Protein AF-A0A182EW77-F1 (afdb_monomer)

Radius of gyration: 31.86 Å; Cα contacts (8 Å, |Δi|>4): 148; chains: 1; bounding box: 56×81×95 Å

Secondary structure (DSSP, 8-state):
--------------------------TTPEEEE-SHHHHHHTT--GGG-HHHHHHHHHHHHHHT-S---HHHHHHHHT--SEEEE-SHHHHHHTT--TTHHHH-SEEEEEHHHHTT---SS----SHHHHHHTT--HHHHHHHHHHHHHHHHHHHHTTTSSGGGTGGG---

Sequence (171 aa):
MNSKYFYIIFAAIFAKATATSHTSSNQNSILWINTTYQAEDLGIHYAKLSQCKAWNLWWKLQRGDIVVTNEIIDFLLTRRKQVSLNRIVHLKKFGLPKYLLSKYKIVHINFENVCKNYSRYLRIDSLGAAKQYGINLFEICNNHEAKKKAFLNMEDDRFENDKNYESNFST

Nearest PDB structures (foldseek):
  2f23-assembly2_B  TM=3.267E-01  e=7.924E+00  Thermus thermophilus HB27

Mean predicted aligned error: 17.25 Å

Foldseek 3Di:
DDDDDDDDDDDPDPPPPPDDVDDDLCLAAEAEAQAQVSCVVQVFPLVPDLLLVLLVLVVCVVVVVDDDDPVNVVSVVVHDQKDKDQDQVVCVVRVGDSCCNVRYRIYMYGSNHNSVPDDPDDDDPDPVSCVVVVHDVVVVVVVVVVVVVVVVVVVVVVVVVVVVPPPPDDD

Solvent-accessible surface area (backbone atoms only — not comparable to full-atom values): 10568 Å² total; per-residue (Å²): 134,88,82,80,87,85,89,84,84,87,80,91,72,81,81,72,81,81,71,70,94,65,84,70,92,51,67,75,38,68,42,78,34,55,36,28,53,58,33,42,80,49,60,25,61,54,90,76,36,69,53,28,53,28,50,53,50,50,55,35,51,76,71,62,75,53,86,90,46,72,70,54,52,59,49,46,70,70,44,52,59,59,50,80,36,74,46,62,72,56,32,52,76,61,50,35,61,65,64,52,65,78,59,19,52,34,41,34,40,31,41,68,45,24,49,64,64,55,66,92,60,88,82,67,89,44,76,67,55,25,54,76,71,74,42,62,60,66,62,54,51,52,53,48,52,52,50,50,50,54,55,55,55,63,58,56,68,62,67,66,64,62,72,75,68,69,84,80,75,84,130

Structure (mmCIF, N/CA/C/O backbone):
data_AF-A0A182EW77-F1
#
_entry.id   AF-A0A182EW77-F1
#
loop_
_atom_site.group_PDB
_atom_site.id
_atom_site.type_symbol
_atom_site.label_atom_id
_atom_site.label_alt_id
_atom_site.label_comp_id
_atom_site.label_asym_id
_atom_site.label_entity_id
_atom_site.label_seq_id
_atom_site.pdbx_PDB_ins_code
_atom_site.Cartn_x
_atom_site.Cartn_y
_atom_site.Cartn_z
_atom_site.occupancy
_atom_site.B_iso_or_equiv
_atom_site.auth_seq_id
_atom_site.auth_comp_id
_atom_site.auth_asym_id
_atom_site.auth_atom_id
_atom_site.pdbx_PDB_model_num
ATOM 1 N N . MET A 1 1 ? -41.581 -26.382 74.021 1.00 35.22 1 MET A N 1
ATOM 2 C CA . MET A 1 1 ? -40.144 -26.665 73.799 1.00 35.22 1 MET A CA 1
ATOM 3 C C . MET A 1 1 ? -39.818 -26.246 72.376 1.00 35.22 1 MET A C 1
ATOM 5 O O . MET A 1 1 ? -40.378 -26.817 71.458 1.00 35.22 1 MET A O 1
ATOM 9 N N . ASN A 1 2 ? -39.297 -25.026 72.223 1.00 34.44 2 ASN A N 1
ATOM 10 C CA . ASN A 1 2 ? -37.891 -24.725 71.883 1.00 34.44 2 ASN A CA 1
ATOM 11 C C . ASN A 1 2 ? -37.563 -25.196 70.450 1.00 34.44 2 ASN A C 1
ATOM 13 O O . ASN A 1 2 ? -37.603 -26.384 70.193 1.00 34.44 2 ASN A O 1
ATOM 17 N N . SER A 1 3 ? -37.223 -24.343 69.483 1.00 36.12 3 SER A N 1
ATOM 18 C CA . SER A 1 3 ? -36.275 -23.240 69.615 1.00 36.12 3 SER A CA 1
ATOM 19 C C . SER A 1 3 ? -36.444 -22.185 68.506 1.00 36.12 3 SER A C 1
ATOM 21 O O . SER A 1 3 ? -36.298 -22.477 67.327 1.00 36.12 3 SER A O 1
ATOM 23 N N . LYS A 1 4 ? -36.753 -20.964 68.955 1.00 39.12 4 LYS A N 1
ATOM 24 C CA . LYS A 1 4 ? -36.165 -19.655 68.612 1.00 39.12 4 LYS A CA 1
ATOM 25 C C . LYS A 1 4 ? -35.946 -19.281 67.135 1.00 39.12 4 LYS A C 1
ATOM 27 O O . LYS A 1 4 ? -34.939 -19.612 66.524 1.00 39.12 4 LYS A O 1
ATOM 32 N N . TYR A 1 5 ? -36.874 -18.441 66.671 1.00 41.72 5 TYR A N 1
ATOM 33 C CA . TYR A 1 5 ? -36.652 -17.135 66.036 1.00 41.72 5 TYR A CA 1
ATOM 34 C C . TYR A 1 5 ? -35.226 -16.809 65.574 1.00 41.72 5 TYR A C 1
ATOM 36 O O . TYR A 1 5 ? -34.351 -16.587 66.405 1.00 41.72 5 TYR A O 1
ATOM 44 N N . PHE A 1 6 ? -35.073 -16.566 64.273 1.00 40.59 6 PHE A N 1
ATOM 45 C CA . PHE A 1 6 ? -34.200 -15.502 63.779 1.00 40.59 6 PHE A CA 1
ATOM 46 C C . PHE A 1 6 ? -34.887 -14.785 62.612 1.00 40.59 6 PHE A C 1
ATOM 48 O O . PHE A 1 6 ? -34.829 -15.207 61.462 1.00 40.59 6 PHE A O 1
ATOM 55 N N . TYR A 1 7 ? -35.573 -13.693 62.945 1.00 36.84 7 TYR A N 1
ATOM 56 C CA . TYR A 1 7 ? -35.822 -12.588 62.027 1.00 36.84 7 TYR A CA 1
ATOM 57 C C . TYR A 1 7 ? -34.586 -11.689 62.060 1.00 36.84 7 TYR A C 1
ATOM 59 O O . TYR A 1 7 ? -34.274 -11.159 63.123 1.00 36.84 7 TYR A O 1
ATOM 67 N N . ILE A 1 8 ? -33.936 -11.457 60.919 1.00 41.12 8 ILE A N 1
ATOM 68 C CA . ILE A 1 8 ? -33.236 -10.192 60.661 1.00 41.12 8 ILE A CA 1
ATOM 69 C C . ILE A 1 8 ? -33.592 -9.754 59.241 1.00 41.12 8 ILE A C 1
ATOM 71 O O . ILE A 1 8 ? -33.412 -10.487 58.271 1.00 41.12 8 ILE A O 1
ATOM 75 N N . ILE A 1 9 ? -34.160 -8.556 59.172 1.00 43.31 9 ILE A N 1
ATOM 76 C CA . ILE A 1 9 ? -34.632 -7.866 57.980 1.00 43.31 9 ILE A CA 1
ATOM 77 C C . ILE A 1 9 ? -33.553 -6.860 57.532 1.00 43.31 9 ILE A C 1
ATOM 79 O O . ILE A 1 9 ? -32.825 -6.325 58.363 1.00 43.31 9 ILE A O 1
ATOM 83 N N . PHE A 1 10 ? -33.564 -6.561 56.229 1.00 36.03 10 PHE A N 1
ATOM 84 C CA . PHE A 1 10 ? -33.016 -5.393 55.521 1.00 36.03 10 PHE A CA 1
ATOM 85 C C . PHE A 1 10 ? -31.504 -5.318 55.263 1.00 36.03 10 PHE A C 1
ATOM 87 O O . PHE A 1 10 ? -30.728 -4.853 56.086 1.00 36.03 10 PHE A O 1
ATOM 94 N N . ALA A 1 11 ? -31.144 -5.538 53.995 1.00 38.66 11 ALA A N 1
ATOM 95 C CA . ALA A 1 11 ? -30.626 -4.449 53.165 1.00 38.66 11 ALA A CA 1
ATOM 96 C C . ALA A 1 11 ? -30.880 -4.759 51.683 1.00 38.66 11 ALA A C 1
ATOM 98 O O . ALA A 1 11 ? -30.275 -5.654 51.097 1.00 38.66 11 ALA A O 1
ATOM 99 N N . ALA A 1 12 ? -31.782 -3.995 51.068 1.00 34.62 12 ALA A N 1
ATOM 100 C CA . ALA A 1 12 ? -31.824 -3.853 49.625 1.00 34.62 12 ALA A CA 1
ATOM 101 C C . ALA A 1 12 ? -30.538 -3.139 49.194 1.00 34.62 12 ALA A C 1
ATOM 103 O O . ALA A 1 12 ? -30.414 -1.928 49.358 1.00 34.62 12 ALA A O 1
ATOM 104 N N . ILE A 1 13 ? -29.577 -3.882 48.652 1.00 40.28 13 ILE A N 1
ATOM 105 C CA . ILE A 1 13 ? -28.483 -3.291 47.890 1.00 40.28 13 ILE A CA 1
ATOM 106 C C . ILE A 1 13 ? -28.807 -3.557 46.432 1.00 40.28 13 ILE A C 1
ATOM 108 O O . ILE A 1 13 ? -28.601 -4.647 45.903 1.00 40.28 13 ILE A O 1
ATOM 112 N N . PHE A 1 14 ? -29.354 -2.525 45.795 1.00 39.91 14 PHE A N 1
ATOM 113 C CA . PHE A 1 14 ? -29.285 -2.363 44.357 1.00 39.91 14 PHE A CA 1
ATOM 114 C C . PHE A 1 14 ? -27.828 -2.561 43.937 1.00 39.91 14 PHE A C 1
ATOM 116 O O . PHE A 1 14 ? -27.012 -1.648 44.063 1.00 39.91 14 PHE A O 1
ATOM 123 N N . ALA A 1 15 ? -27.495 -3.731 43.395 1.00 36.62 15 ALA A N 1
ATOM 124 C CA . ALA A 1 15 ? -26.301 -3.897 42.583 1.00 36.62 15 ALA A CA 1
ATOM 125 C C . ALA A 1 15 ? -26.545 -3.196 41.240 1.00 36.62 15 ALA A C 1
ATOM 127 O O . ALA A 1 15 ? -26.655 -3.805 40.179 1.00 36.62 15 ALA A O 1
ATOM 128 N N . LYS A 1 16 ? -26.635 -1.866 41.298 1.00 35.88 16 LYS A N 1
ATOM 129 C CA . LYS A 1 16 ? -26.292 -1.003 40.185 1.00 35.88 16 LYS A CA 1
ATOM 130 C C . LYS A 1 16 ? -24.778 -1.095 40.062 1.00 35.88 16 LYS A C 1
ATOM 132 O O . LYS A 1 16 ? -24.046 -0.273 40.599 1.00 35.88 16 LYS A O 1
ATOM 137 N N . ALA A 1 17 ? -24.310 -2.123 39.362 1.00 32.91 17 ALA A N 1
ATOM 138 C CA . ALA A 1 17 ? -22.952 -2.159 38.849 1.00 32.91 17 ALA A CA 1
ATOM 139 C C . ALA A 1 17 ? -22.843 -1.156 37.687 1.00 32.91 17 ALA A C 1
ATOM 141 O O . ALA A 1 17 ? -22.656 -1.514 36.530 1.00 32.91 17 ALA A O 1
ATOM 142 N N . THR A 1 18 ? -22.980 0.134 37.992 1.00 43.72 18 THR A N 1
ATOM 143 C CA . THR A 1 18 ? -22.260 1.167 37.253 1.00 43.72 18 THR A CA 1
ATOM 144 C C . THR A 1 18 ? -20.905 1.306 37.917 1.00 43.72 18 THR A C 1
ATOM 146 O O . THR A 1 18 ? -20.722 2.123 38.811 1.00 43.72 18 THR A O 1
ATOM 149 N N . ALA A 1 19 ? -19.979 0.461 37.489 1.00 33.50 19 ALA A N 1
ATOM 150 C CA . ALA A 1 19 ? -18.553 0.691 37.612 1.00 33.50 19 ALA A CA 1
ATOM 151 C C . ALA A 1 19 ? -17.890 -0.119 36.496 1.00 33.50 19 ALA A C 1
ATOM 153 O O . ALA A 1 19 ? -17.617 -1.307 36.604 1.00 33.50 19 ALA A O 1
ATOM 154 N N . THR A 1 20 ? -17.765 0.531 35.343 1.00 33.84 20 THR A N 1
ATOM 155 C CA . THR A 1 20 ? -16.450 0.874 34.800 1.00 33.84 20 THR A CA 1
ATOM 156 C C . THR A 1 20 ? -15.677 -0.329 34.276 1.00 33.84 20 THR A C 1
ATOM 158 O O . THR A 1 20 ? -14.712 -0.782 34.883 1.00 33.84 20 THR A O 1
ATOM 161 N N . SER A 1 21 ? -15.931 -0.672 33.012 1.00 36.25 21 SER A N 1
ATOM 162 C CA . SER A 1 21 ? -14.789 -0.725 32.099 1.00 36.25 21 SER A CA 1
ATOM 163 C C . SER A 1 21 ? -14.257 0.708 31.967 1.00 36.25 21 SER A C 1
ATOM 165 O O . SER A 1 21 ? -14.643 1.476 31.083 1.00 36.25 21 SER A O 1
ATOM 167 N N . HIS A 1 22 ? -13.465 1.108 32.959 1.00 32.94 22 HIS A N 1
ATOM 168 C CA . HIS A 1 22 ? -12.672 2.316 32.925 1.00 32.94 22 HIS A CA 1
ATOM 169 C C . HIS A 1 22 ? -11.694 2.213 31.754 1.00 32.94 22 HIS A C 1
ATOM 171 O O . HIS A 1 22 ? -11.095 1.167 31.515 1.00 32.94 22 HIS A O 1
ATOM 177 N N . THR A 1 23 ? -11.484 3.368 31.125 1.00 34.06 23 THR A N 1
ATOM 178 C CA . THR A 1 23 ? -10.223 3.805 30.511 1.00 34.06 23 THR A CA 1
ATOM 179 C C . THR A 1 23 ? -9.776 3.035 29.264 1.00 34.06 23 THR A C 1
ATOM 181 O O . THR A 1 23 ? -9.415 1.876 29.308 1.00 34.06 23 THR A O 1
ATOM 184 N N . SER A 1 24 ? -9.678 3.628 28.084 1.00 40.03 24 SER A N 1
ATOM 185 C CA . SER A 1 24 ? -9.650 5.036 27.719 1.00 40.03 24 SER A CA 1
ATOM 186 C C . SER A 1 24 ? -10.151 5.137 26.284 1.00 40.03 24 SER A C 1
ATOM 188 O O . SER A 1 24 ? -9.769 4.331 25.432 1.00 40.03 24 SER A O 1
ATOM 190 N N . SER A 1 25 ? -10.930 6.172 25.965 1.00 45.06 25 SER A N 1
ATOM 191 C CA . SER A 1 25 ? -10.813 6.758 24.636 1.00 45.06 25 SER A CA 1
ATOM 192 C C . SER A 1 25 ? -9.395 7.322 24.552 1.00 45.06 25 SER A C 1
ATOM 194 O O . SER A 1 25 ? -9.161 8.515 24.741 1.00 45.06 25 SER A O 1
ATOM 196 N N . ASN A 1 26 ? -8.416 6.449 24.332 1.00 45.72 26 ASN A N 1
ATOM 197 C CA . ASN A 1 26 ? -7.090 6.854 23.936 1.00 45.72 26 ASN A CA 1
ATOM 198 C C . ASN A 1 26 ? -7.252 7.341 22.493 1.00 45.72 26 ASN A C 1
ATOM 200 O O . ASN A 1 26 ? -6.885 6.670 21.529 1.00 45.72 26 ASN A O 1
ATOM 204 N N . GLN A 1 27 ? -7.776 8.561 22.339 1.00 51.28 27 GLN A N 1
ATOM 205 C CA . GLN A 1 27 ? -7.687 9.376 21.126 1.00 51.28 27 GLN A CA 1
ATOM 206 C C . GLN A 1 27 ? -6.220 9.757 20.816 1.00 51.28 27 GLN A C 1
ATOM 208 O O . GLN A 1 27 ? -5.950 10.744 20.142 1.00 51.28 27 GLN A O 1
ATOM 213 N N . ASN A 1 28 ? -5.266 8.958 21.299 1.00 54.69 28 ASN A N 1
ATOM 214 C CA . ASN A 1 28 ? -3.854 8.942 20.964 1.00 54.69 28 ASN A CA 1
ATOM 215 C C . ASN A 1 28 ? -3.467 7.678 20.183 1.00 54.69 28 ASN A C 1
ATOM 217 O O . ASN A 1 28 ? -2.300 7.516 19.840 1.00 54.69 28 ASN A O 1
ATOM 221 N N . SER A 1 29 ? -4.409 6.773 19.892 1.00 83.38 29 SER A N 1
ATOM 222 C CA . SER A 1 29 ? -4.084 5.571 19.132 1.00 83.38 29 SER A CA 1
ATOM 223 C C . SER A 1 29 ? -3.807 5.922 17.665 1.00 83.38 29 SER A C 1
ATOM 225 O O . SER A 1 29 ? -4.584 6.605 16.989 1.00 83.38 29 SER A O 1
ATOM 227 N N . ILE A 1 30 ? -2.642 5.489 17.195 1.00 93.25 30 ILE A N 1
ATOM 228 C CA . ILE A 1 30 ? -2.194 5.608 15.812 1.00 93.25 30 ILE A CA 1
ATOM 229 C C . ILE A 1 30 ? -2.460 4.262 15.139 1.00 93.25 30 ILE A C 1
ATOM 231 O O . ILE A 1 30 ? -2.049 3.225 15.658 1.00 93.25 30 ILE A O 1
ATOM 235 N N . LEU A 1 31 ? -3.122 4.272 13.982 1.00 94.44 31 LEU A N 1
ATOM 236 C CA . LEU A 1 31 ? -3.259 3.077 13.151 1.00 94.44 31 LEU A CA 1
ATOM 237 C C . LEU A 1 31 ? -2.165 3.062 12.088 1.00 94.44 31 LEU A C 1
ATOM 239 O O . LEU A 1 31 ? -2.024 4.026 11.339 1.00 94.44 31 LEU A O 1
ATOM 243 N N . TRP A 1 32 ? -1.454 1.945 11.975 1.00 94.50 32 TRP A N 1
ATOM 244 C CA . TRP A 1 32 ? -0.543 1.678 10.867 1.00 94.50 32 TRP A CA 1
ATOM 245 C C . TRP A 1 32 ? -1.111 0.597 9.953 1.00 94.50 32 TRP A C 1
ATOM 247 O O . TRP A 1 32 ? -1.392 -0.514 10.395 1.00 94.50 32 TRP A O 1
ATOM 257 N N . ILE A 1 33 ? -1.236 0.926 8.669 1.00 93.25 33 ILE A N 1
ATOM 258 C CA . ILE A 1 33 ? -1.553 -0.009 7.591 1.00 93.25 33 ILE A CA 1
ATOM 259 C C . ILE A 1 33 ? -0.239 -0.301 6.870 1.00 93.25 33 ILE A C 1
ATOM 261 O O . ILE A 1 33 ? 0.235 0.496 6.055 1.00 93.25 33 ILE A O 1
ATOM 265 N N . ASN A 1 34 ? 0.376 -1.422 7.235 1.00 92.00 34 ASN A N 1
ATOM 266 C CA . ASN A 1 34 ? 1.716 -1.799 6.805 1.00 92.00 34 ASN A CA 1
ATOM 267 C C . ASN A 1 34 ? 1.727 -2.927 5.783 1.00 92.00 34 ASN A C 1
ATOM 269 O O . ASN A 1 34 ? 2.739 -3.102 5.121 1.00 92.00 34 ASN A O 1
ATOM 273 N N . THR A 1 35 ? 0.652 -3.692 5.636 1.00 89.88 35 THR A N 1
ATOM 274 C CA . THR A 1 35 ? 0.626 -4.844 4.730 1.00 89.88 35 THR A CA 1
ATOM 275 C C . THR A 1 35 ? -0.526 -4.755 3.741 1.00 89.88 35 THR A C 1
ATOM 277 O O . THR A 1 35 ? -1.522 -4.067 3.975 1.00 89.88 35 THR A O 1
ATOM 280 N N . THR A 1 36 ? -0.396 -5.468 2.621 1.00 90.19 36 THR A N 1
ATOM 281 C CA . THR A 1 36 ? -1.445 -5.557 1.597 1.00 90.19 36 THR A CA 1
ATOM 282 C C . THR A 1 36 ? -2.761 -6.052 2.197 1.00 90.19 36 THR A C 1
ATOM 284 O O . THR A 1 36 ? -3.793 -5.425 1.990 1.00 90.19 36 THR A O 1
ATOM 287 N N . TYR A 1 37 ? -2.719 -7.103 3.021 1.00 88.00 37 TYR A N 1
ATOM 288 C CA . TYR A 1 37 ? -3.923 -7.667 3.633 1.00 88.00 37 TYR A CA 1
ATOM 289 C C . TYR A 1 37 ? -4.587 -6.719 4.639 1.00 88.00 37 TYR A C 1
ATOM 291 O O . TYR A 1 37 ? -5.803 -6.586 4.616 1.00 88.00 37 TYR A O 1
ATOM 299 N N . GLN A 1 38 ? -3.815 -5.980 5.451 1.00 89.81 38 GLN A N 1
ATOM 300 C CA . GLN A 1 38 ? -4.377 -4.951 6.337 1.00 89.81 38 GLN A CA 1
ATOM 301 C C . GLN A 1 38 ? -5.108 -3.869 5.540 1.00 89.81 38 GLN A C 1
ATOM 303 O O . GLN A 1 38 ? -6.126 -3.348 5.987 1.00 89.81 38 GLN A O 1
ATOM 308 N N . ALA A 1 39 ? -4.575 -3.506 4.371 1.00 90.56 39 ALA A N 1
ATOM 309 C CA . ALA A 1 39 ? -5.210 -2.540 3.492 1.00 90.56 39 ALA A CA 1
ATOM 310 C C . ALA A 1 39 ? -6.521 -3.105 2.914 1.00 90.56 39 ALA A C 1
ATOM 312 O O . ALA A 1 39 ? -7.551 -2.436 2.975 1.00 90.56 39 ALA A O 1
ATOM 313 N N . GLU A 1 40 ? -6.503 -4.342 2.417 1.00 89.62 40 GLU A N 1
ATOM 314 C CA . GLU A 1 40 ? -7.682 -5.025 1.872 1.00 89.62 40 GLU A CA 1
ATOM 315 C C . GLU A 1 40 ? -8.789 -5.241 2.908 1.00 89.62 40 GLU A C 1
ATOM 317 O O . GLU A 1 40 ? -9.952 -4.988 2.605 1.00 89.62 40 GLU A O 1
ATOM 322 N N . ASP A 1 41 ? -8.443 -5.643 4.133 1.00 90.38 41 ASP A N 1
ATOM 323 C CA . ASP A 1 41 ? -9.397 -5.828 5.237 1.00 90.38 41 ASP A CA 1
ATOM 324 C C . ASP A 1 41 ? -10.094 -4.510 5.619 1.00 90.38 41 ASP A C 1
ATOM 326 O O . ASP A 1 41 ? -11.192 -4.503 6.173 1.00 90.38 41 ASP A O 1
ATOM 330 N N . LEU A 1 42 ? -9.474 -3.375 5.283 1.00 90.06 42 LEU A N 1
ATOM 331 C CA . LEU A 1 42 ? -10.032 -2.032 5.441 1.00 90.06 42 LEU A CA 1
ATOM 332 C C . LEU A 1 42 ? -10.692 -1.498 4.158 1.00 90.06 42 LEU A C 1
ATOM 334 O O . LEU A 1 42 ? -11.029 -0.314 4.095 1.00 90.06 42 LEU A O 1
ATOM 338 N N . GLY A 1 43 ? -10.881 -2.344 3.141 1.00 84.69 43 GLY A N 1
ATOM 339 C CA . GLY A 1 43 ? -11.538 -2.005 1.876 1.00 84.69 43 GLY A CA 1
ATOM 340 C C . GLY A 1 43 ? -10.643 -1.301 0.852 1.00 84.69 43 GLY A C 1
ATOM 341 O O . GLY A 1 43 ? -11.131 -0.845 -0.184 1.00 84.69 43 GLY A O 1
ATOM 342 N N . ILE A 1 44 ? -9.333 -1.202 1.096 1.00 86.75 44 ILE A N 1
ATOM 343 C CA . ILE A 1 44 ? -8.400 -0.636 0.122 1.00 86.75 44 ILE A CA 1
ATOM 344 C C . ILE A 1 44 ? -8.085 -1.684 -0.949 1.00 86.75 44 ILE A C 1
ATOM 346 O O . ILE A 1 44 ? -7.359 -2.649 -0.720 1.00 86.75 44 ILE A O 1
ATOM 350 N N . HIS A 1 45 ? -8.519 -1.422 -2.179 1.00 85.44 45 HIS A N 1
ATOM 351 C CA . HIS A 1 45 ? -8.055 -2.167 -3.348 1.00 85.44 45 HIS A CA 1
ATOM 352 C C . HIS A 1 45 ? -6.685 -1.644 -3.798 1.00 85.44 45 HIS A C 1
ATOM 354 O O . HIS A 1 45 ? -6.610 -0.720 -4.612 1.00 85.44 45 HIS A O 1
ATOM 360 N N . TYR A 1 46 ? -5.597 -2.222 -3.279 1.00 84.44 46 TYR A N 1
ATOM 361 C CA . TYR A 1 46 ? -4.232 -1.730 -3.522 1.00 84.44 46 TYR A CA 1
ATOM 362 C C . TYR A 1 46 ? -3.905 -1.583 -5.024 1.00 84.44 46 TYR A C 1
ATOM 364 O O . TYR A 1 46 ? -3.280 -0.602 -5.422 1.00 84.44 46 TYR A O 1
ATOM 372 N N . ALA A 1 47 ? -4.411 -2.484 -5.878 1.00 82.88 47 ALA A N 1
ATOM 373 C CA . ALA A 1 47 ? -4.223 -2.440 -7.332 1.00 82.88 47 ALA A CA 1
ATOM 374 C C . ALA A 1 47 ? -4.774 -1.158 -7.994 1.00 82.88 47 ALA A C 1
ATOM 376 O O . ALA A 1 47 ? -4.309 -0.749 -9.058 1.00 82.88 47 ALA A O 1
ATOM 377 N N . LYS A 1 48 ? -5.750 -0.494 -7.360 1.00 85.81 48 LYS A N 1
ATOM 378 C CA . LYS A 1 48 ? -6.349 0.759 -7.843 1.00 85.81 48 LYS A CA 1
ATOM 379 C C . LYS A 1 48 ? -5.604 2.006 -7.353 1.00 85.81 48 LYS A C 1
ATOM 381 O O . LYS A 1 48 ? -5.859 3.097 -7.860 1.00 85.81 48 LYS A O 1
ATOM 386 N N . LEU A 1 49 ? -4.676 1.882 -6.401 1.00 89.56 49 LEU A N 1
ATOM 387 C CA . LEU A 1 49 ? -3.935 3.025 -5.869 1.00 89.56 49 LEU A CA 1
ATOM 388 C C . LEU A 1 49 ? -2.868 3.498 -6.861 1.00 89.56 49 LEU A C 1
ATOM 390 O O . LEU A 1 49 ? -1.994 2.731 -7.267 1.00 89.56 49 LEU A O 1
ATOM 394 N N . SER A 1 50 ? -2.862 4.797 -7.173 1.00 91.00 50 SER A N 1
ATOM 395 C CA . SER A 1 50 ? -1.806 5.413 -7.994 1.00 91.00 50 SER A CA 1
ATOM 396 C C . SER A 1 50 ? -0.412 5.208 -7.396 1.00 91.00 50 SER A C 1
ATOM 398 O O . SER A 1 50 ? 0.545 4.957 -8.121 1.00 91.00 50 SER A O 1
ATOM 400 N N . GLN A 1 51 ? -0.316 5.216 -6.065 1.00 93.81 51 GLN A N 1
ATOM 401 C CA . GLN A 1 51 ? 0.924 4.942 -5.344 1.00 93.81 51 GLN A CA 1
ATOM 402 C C . GLN A 1 51 ? 1.440 3.522 -5.598 1.00 93.81 51 GLN A C 1
ATOM 404 O O . GLN A 1 51 ? 2.638 3.346 -5.796 1.00 93.81 51 GLN A O 1
ATOM 409 N N . CYS A 1 52 ? 0.559 2.521 -5.694 1.00 92.75 52 CYS A N 1
ATOM 410 C CA . CYS A 1 52 ? 0.982 1.160 -6.022 1.00 92.75 52 CYS A CA 1
ATOM 411 C C . CYS A 1 52 ? 1.390 0.997 -7.482 1.00 92.75 52 CYS A C 1
ATOM 413 O O . CYS A 1 52 ? 2.320 0.249 -7.764 1.00 92.75 52 CYS A O 1
ATOM 415 N N . LYS A 1 53 ? 0.794 1.758 -8.406 1.00 92.56 53 LYS A N 1
ATOM 416 C CA . LYS A 1 53 ? 1.298 1.828 -9.786 1.00 92.56 53 LYS A CA 1
ATOM 417 C C . LYS A 1 53 ? 2.730 2.371 -9.826 1.00 92.56 53 LYS A C 1
ATOM 419 O O . LYS A 1 53 ? 3.582 1.773 -10.476 1.00 92.56 53 LYS A O 1
ATOM 424 N N . ALA A 1 54 ? 3.008 3.448 -9.089 1.00 94.50 54 ALA A N 1
ATOM 425 C CA . ALA A 1 54 ? 4.343 4.042 -9.022 1.00 94.50 54 ALA A CA 1
ATOM 426 C C . ALA A 1 54 ? 5.374 3.109 -8.356 1.00 94.50 54 ALA A C 1
ATOM 428 O O . ALA A 1 54 ? 6.490 2.972 -8.850 1.00 94.50 54 ALA A O 1
ATOM 429 N N . TRP A 1 55 ? 5.000 2.414 -7.277 1.00 94.88 55 TRP A N 1
ATOM 430 C CA . TRP A 1 55 ? 5.857 1.407 -6.635 1.00 94.88 55 TRP A CA 1
ATOM 431 C C . TRP A 1 55 ? 6.138 0.194 -7.531 1.00 94.88 55 TRP A C 1
ATOM 433 O O . TRP A 1 55 ? 7.286 -0.233 -7.635 1.00 94.88 55 TRP A O 1
ATOM 443 N N . ASN A 1 56 ? 5.132 -0.307 -8.248 1.00 91.94 56 ASN A N 1
ATOM 444 C CA . ASN A 1 56 ? 5.320 -1.395 -9.209 1.00 91.94 56 ASN A CA 1
ATOM 445 C C . ASN A 1 56 ? 6.272 -1.004 -10.342 1.00 91.94 56 ASN A C 1
ATOM 447 O O . ASN A 1 56 ? 7.124 -1.802 -10.734 1.00 91.94 56 ASN A O 1
ATOM 451 N N . LEU A 1 57 ? 6.147 0.225 -10.849 1.00 93.25 57 LEU A N 1
ATOM 452 C CA . LEU A 1 57 ? 7.045 0.751 -11.871 1.00 93.25 57 LEU A CA 1
ATOM 453 C C . LEU A 1 57 ? 8.474 0.906 -11.341 1.00 93.25 57 LEU A C 1
ATOM 455 O O . LEU A 1 57 ? 9.419 0.533 -12.028 1.00 93.25 57 LEU A O 1
ATOM 459 N N . TRP A 1 58 ? 8.629 1.368 -10.098 1.00 93.94 58 TRP A N 1
ATOM 460 C CA . TRP A 1 58 ? 9.928 1.446 -9.433 1.00 93.94 58 TRP A CA 1
ATOM 461 C C . TRP A 1 58 ? 10.617 0.080 -9.364 1.00 93.94 58 TRP A C 1
ATOM 463 O O . TRP A 1 58 ? 11.777 -0.032 -9.739 1.00 93.94 58 TRP A O 1
ATOM 473 N N . TRP A 1 59 ? 9.924 -0.985 -8.950 1.00 92.75 59 TRP A N 1
ATOM 474 C CA . TRP A 1 59 ? 10.545 -2.316 -8.898 1.00 92.75 59 TRP A CA 1
ATOM 475 C C . TRP A 1 59 ? 10.880 -2.883 -10.276 1.00 92.75 59 TRP A C 1
ATOM 477 O O . TRP A 1 59 ? 11.893 -3.561 -10.410 1.00 92.75 59 TRP A O 1
ATOM 487 N N . LYS A 1 60 ? 10.065 -2.596 -11.298 1.00 91.94 60 LYS A N 1
ATOM 488 C CA . LYS A 1 60 ? 10.395 -2.938 -12.690 1.00 91.94 60 LYS A CA 1
ATOM 489 C C . LYS A 1 60 ? 11.663 -2.224 -13.155 1.00 91.94 60 LYS A C 1
ATOM 491 O O . LYS A 1 60 ? 12.533 -2.865 -13.732 1.00 91.94 60 LYS A O 1
ATOM 496 N N . LEU A 1 61 ? 11.797 -0.934 -12.835 1.00 92.38 61 LEU A N 1
ATOM 497 C CA . LEU A 1 61 ? 13.006 -0.161 -13.116 1.00 92.38 61 LEU A CA 1
ATOM 498 C C . LEU A 1 61 ? 14.241 -0.788 -12.460 1.00 92.38 61 LEU A C 1
ATOM 500 O O . LEU A 1 61 ? 15.252 -0.975 -13.124 1.00 92.38 61 LEU A O 1
ATOM 504 N N . GLN A 1 62 ? 14.147 -1.155 -11.179 1.00 90.75 62 GLN A N 1
ATOM 505 C CA . GLN A 1 62 ? 15.264 -1.759 -10.441 1.00 90.75 62 GLN A CA 1
ATOM 506 C C . GLN A 1 62 ? 15.717 -3.110 -11.017 1.00 90.75 62 GLN A C 1
ATOM 508 O O . GLN A 1 62 ? 16.884 -3.460 -1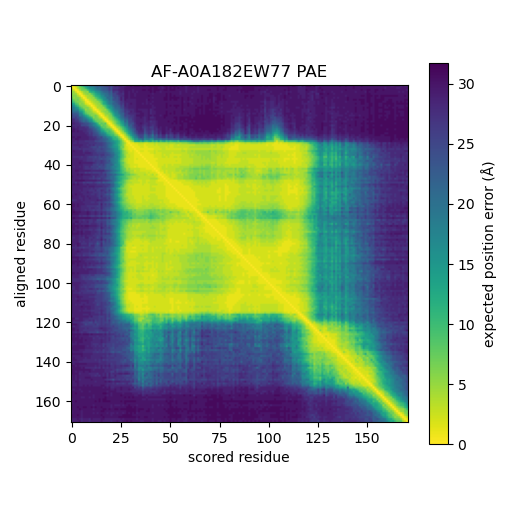0.883 1.00 90.75 62 GLN A O 1
ATOM 513 N N . ARG A 1 63 ? 14.818 -3.867 -11.658 1.00 93.19 63 ARG A N 1
ATOM 514 C CA . ARG A 1 63 ? 15.156 -5.131 -12.334 1.00 93.19 63 ARG A CA 1
ATOM 515 C C . ARG A 1 63 ? 15.669 -4.952 -13.764 1.00 93.19 63 ARG A C 1
ATOM 517 O O . ARG A 1 63 ? 16.134 -5.919 -14.352 1.00 93.19 63 ARG A O 1
ATOM 524 N N . GLY A 1 64 ? 15.591 -3.741 -14.318 1.00 91.31 64 GLY A N 1
ATOM 525 C CA . GLY A 1 64 ? 15.900 -3.491 -15.726 1.00 91.31 64 GLY A CA 1
ATOM 526 C C . GLY A 1 64 ? 14.799 -3.953 -16.688 1.00 91.31 64 GLY A C 1
ATOM 527 O O . GLY A 1 64 ? 15.053 -4.087 -17.879 1.00 91.31 64 GLY A O 1
ATOM 528 N N . ASP A 1 65 ? 13.570 -4.165 -16.200 1.00 92.69 65 ASP A N 1
ATOM 529 C CA . ASP A 1 65 ? 12.447 -4.671 -17.008 1.00 92.69 65 ASP A CA 1
ATOM 530 C C . ASP A 1 65 ? 11.852 -3.603 -17.953 1.00 92.69 65 ASP A C 1
ATOM 532 O O . ASP A 1 65 ? 10.919 -3.892 -18.705 1.00 92.69 65 ASP A O 1
ATOM 536 N N . ILE A 1 66 ? 12.291 -2.342 -17.853 1.00 92.25 66 ILE A N 1
ATOM 537 C CA . ILE A 1 66 ? 11.706 -1.206 -18.578 1.00 92.25 66 ILE A CA 1
ATOM 538 C C . ILE A 1 66 ? 12.774 -0.238 -19.085 1.00 92.25 66 ILE A C 1
ATOM 540 O O . ILE A 1 66 ? 13.776 0.014 -18.418 1.00 92.25 66 ILE A O 1
ATOM 544 N N . VAL A 1 67 ? 12.500 0.371 -20.239 1.00 92.62 67 VAL A N 1
ATOM 545 C CA . VAL A 1 67 ? 13.261 1.513 -20.754 1.00 92.62 67 VAL A CA 1
ATOM 546 C C . VAL A 1 67 ? 12.763 2.784 -20.073 1.00 92.62 67 VAL A C 1
ATOM 548 O O . VAL A 1 67 ? 11.557 3.022 -19.986 1.00 92.62 67 VAL A O 1
ATOM 551 N N . VAL A 1 68 ? 13.689 3.597 -19.570 1.00 92.56 68 VAL A N 1
ATOM 552 C CA . VAL A 1 68 ? 13.364 4.834 -18.853 1.00 92.56 68 VAL A CA 1
ATOM 553 C C . VAL A 1 68 ? 12.963 5.925 -19.841 1.00 92.56 68 VAL A C 1
ATOM 555 O O . VAL A 1 68 ? 13.717 6.243 -20.755 1.00 92.56 68 VAL A O 1
ATOM 558 N N . THR A 1 69 ? 11.796 6.527 -19.624 1.00 94.56 69 THR A N 1
ATOM 559 C CA . THR A 1 69 ? 11.331 7.726 -20.334 1.00 94.56 69 THR A CA 1
ATOM 560 C C . THR A 1 69 ? 11.122 8.873 -19.346 1.00 94.56 69 THR A C 1
ATOM 562 O O . THR A 1 69 ? 10.968 8.641 -18.144 1.00 94.56 69 THR A O 1
ATOM 565 N N . ASN A 1 70 ? 11.070 10.114 -19.839 1.00 95.00 70 ASN A N 1
ATOM 566 C CA . ASN A 1 70 ? 10.796 11.282 -18.992 1.00 95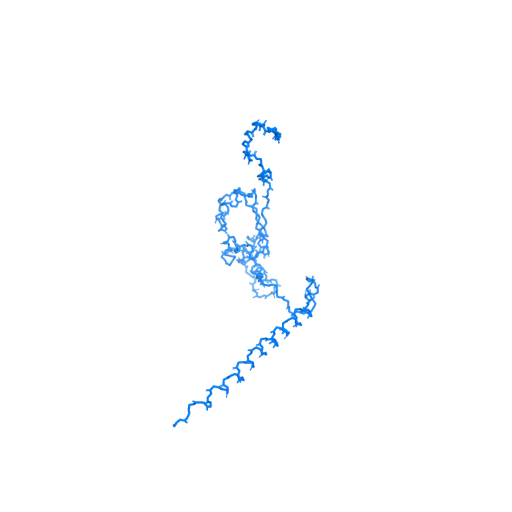.00 70 ASN A CA 1
ATOM 567 C C . ASN A 1 70 ? 9.446 11.156 -18.267 1.00 95.00 70 ASN A C 1
ATOM 569 O O . ASN A 1 70 ? 9.369 11.409 -17.072 1.00 95.00 70 ASN A O 1
ATOM 573 N N . GLU A 1 71 ? 8.416 10.638 -18.942 1.00 94.06 7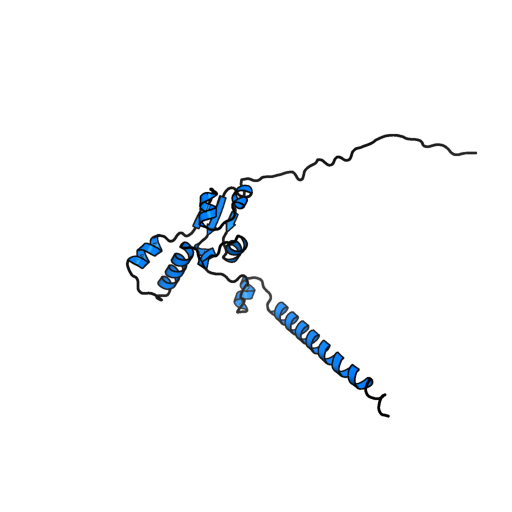1 GLU A N 1
ATOM 574 C CA . GLU A 1 71 ? 7.100 10.378 -18.338 1.00 94.06 71 GLU A CA 1
ATOM 575 C C . GLU A 1 71 ? 7.172 9.378 -17.171 1.00 94.06 71 GLU A C 1
ATOM 577 O O . GLU A 1 71 ? 6.503 9.545 -16.149 1.00 94.06 71 GLU A O 1
ATOM 582 N N . ILE A 1 72 ? 8.002 8.336 -17.300 1.00 92.81 72 ILE A N 1
ATOM 583 C CA . ILE A 1 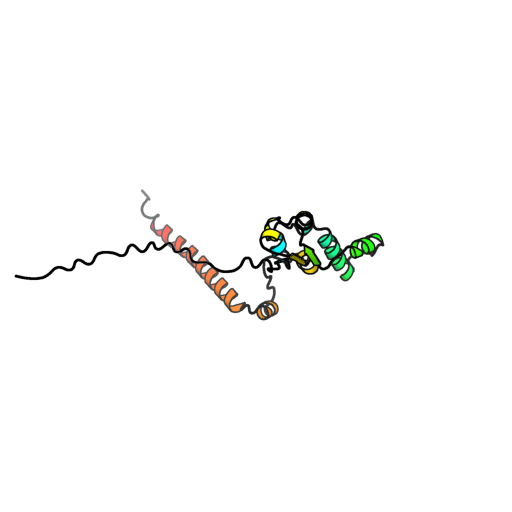72 ? 8.240 7.357 -16.232 1.00 92.81 72 ILE A CA 1
ATOM 584 C C . ILE A 1 72 ? 8.945 8.024 -15.052 1.00 92.81 72 ILE A C 1
ATOM 586 O O . ILE A 1 72 ? 8.553 7.790 -13.909 1.00 92.81 72 ILE A O 1
ATOM 590 N N . ILE A 1 73 ? 9.956 8.857 -15.312 1.00 92.69 73 ILE A N 1
ATOM 591 C CA . ILE A 1 73 ? 10.664 9.607 -14.269 1.00 92.69 73 ILE A CA 1
ATOM 592 C C . ILE A 1 73 ? 9.677 10.512 -13.525 1.00 92.69 73 ILE A C 1
ATOM 594 O O . ILE A 1 73 ? 9.562 10.400 -12.303 1.00 92.69 73 ILE A O 1
ATOM 598 N N . ASP A 1 74 ? 8.903 11.323 -14.247 1.00 94.50 74 ASP A N 1
ATOM 599 C CA . ASP A 1 74 ? 7.904 12.228 -13.673 1.00 94.50 74 ASP A CA 1
ATOM 600 C C . ASP A 1 74 ? 6.882 11.470 -12.823 1.00 94.50 74 ASP A C 1
ATOM 602 O O . ASP A 1 74 ? 6.561 11.862 -11.697 1.00 94.50 74 ASP A O 1
ATOM 606 N N . PHE A 1 75 ? 6.409 10.322 -13.310 1.00 93.19 75 PHE A N 1
ATOM 607 C CA . PHE A 1 75 ? 5.484 9.491 -12.555 1.00 93.19 75 PHE A CA 1
ATOM 608 C C . PHE A 1 75 ? 6.123 8.904 -11.288 1.00 93.19 75 PHE A C 1
ATOM 610 O O . PHE A 1 75 ? 5.493 8.898 -10.224 1.00 93.19 75 PHE A O 1
ATOM 617 N N . LEU A 1 76 ? 7.379 8.454 -11.356 1.00 93.56 76 LEU A N 1
ATOM 618 C CA . LEU A 1 76 ? 8.128 7.942 -10.205 1.00 93.56 76 LEU A CA 1
ATOM 619 C C . LEU A 1 76 ? 8.376 9.018 -9.143 1.00 93.56 76 LEU A C 1
ATOM 621 O O . LEU A 1 76 ? 8.375 8.683 -7.957 1.00 93.56 76 LEU A O 1
ATOM 625 N N . LEU A 1 77 ? 8.509 10.292 -9.525 1.00 93.19 77 LEU A N 1
ATOM 626 C CA . LEU A 1 77 ? 8.616 11.412 -8.580 1.00 93.19 77 LEU A CA 1
ATOM 627 C C . LEU A 1 77 ? 7.339 11.598 -7.741 1.00 93.19 77 LEU A C 1
ATOM 629 O O . LEU A 1 77 ? 7.397 12.097 -6.618 1.00 93.19 77 LEU A O 1
ATOM 633 N N . THR A 1 78 ? 6.180 11.139 -8.227 1.00 92.56 78 THR A N 1
ATOM 634 C CA . THR A 1 78 ? 4.922 11.170 -7.456 1.00 92.56 78 THR A CA 1
ATOM 635 C C . THR A 1 78 ? 4.831 10.078 -6.380 1.00 92.56 78 THR A C 1
ATOM 637 O O . THR A 1 78 ? 3.920 10.104 -5.536 1.00 92.56 78 THR A O 1
ATOM 640 N N . ARG A 1 79 ? 5.755 9.106 -6.395 1.00 94.25 79 ARG A N 1
ATOM 641 C CA . ARG A 1 79 ? 5.798 7.978 -5.462 1.00 94.25 79 ARG A CA 1
ATOM 642 C C . ARG A 1 79 ? 6.111 8.464 -4.054 1.00 94.25 79 ARG A C 1
ATOM 644 O O . ARG A 1 79 ? 7.110 9.121 -3.789 1.00 94.25 79 ARG A O 1
ATOM 651 N N . ARG A 1 80 ? 5.281 8.053 -3.108 1.00 95.38 80 ARG A N 1
ATOM 652 C CA . ARG A 1 80 ? 5.453 8.287 -1.680 1.00 95.38 80 ARG A CA 1
ATOM 653 C C . ARG A 1 80 ? 5.672 6.961 -0.987 1.00 95.38 80 ARG A C 1
ATOM 655 O O . ARG A 1 80 ? 4.993 5.976 -1.266 1.00 95.38 80 ARG A O 1
ATOM 662 N N . LYS A 1 81 ? 6.596 6.952 -0.033 1.00 95.25 81 LYS A N 1
ATOM 663 C CA . LYS A 1 81 ? 6.800 5.804 0.855 1.00 95.25 81 LYS A CA 1
ATOM 664 C C . LYS A 1 81 ? 5.630 5.603 1.802 1.00 95.25 81 LYS A C 1
ATOM 666 O O . LYS A 1 81 ? 5.160 4.484 1.972 1.00 95.25 81 LYS A O 1
ATOM 671 N N . GLN A 1 82 ? 5.122 6.694 2.358 1.00 95.88 82 GLN A N 1
ATOM 672 C CA . GLN A 1 82 ? 4.021 6.656 3.305 1.00 95.88 82 GLN A CA 1
ATOM 673 C C . GLN A 1 82 ? 3.177 7.925 3.243 1.00 95.88 82 GLN A C 1
ATOM 675 O O . GLN A 1 82 ? 3.600 8.950 2.701 1.00 95.88 82 GLN A O 1
ATOM 680 N N . VAL A 1 83 ? 1.990 7.863 3.837 1.00 95.62 83 VAL A N 1
ATOM 681 C CA . VAL A 1 83 ? 1.133 9.026 4.072 1.00 95.62 83 VAL A CA 1
ATOM 682 C C . VAL A 1 83 ? 0.506 8.951 5.459 1.00 95.62 83 VAL A C 1
ATOM 684 O O . VAL A 1 83 ? 0.191 7.867 5.941 1.00 95.62 83 VAL A O 1
ATOM 687 N N . SER A 1 84 ? 0.313 10.113 6.079 1.00 95.94 84 SER A N 1
ATOM 688 C CA . SER A 1 84 ? -0.384 10.281 7.355 1.00 95.94 84 SER A CA 1
ATOM 689 C C . SER A 1 84 ? -1.731 10.951 7.107 1.00 95.94 84 SER A C 1
ATOM 691 O O . SER A 1 84 ? -1.802 12.005 6.473 1.00 95.94 84 SER A O 1
ATOM 693 N N . LEU A 1 85 ? -2.806 10.346 7.597 1.00 94.94 85 LEU A N 1
ATOM 694 C CA . LEU A 1 85 ? -4.180 10.761 7.343 1.00 94.94 85 LEU A CA 1
ATOM 695 C C . LEU A 1 85 ? -4.844 11.105 8.674 1.00 94.94 85 LEU A C 1
ATOM 697 O O . LEU A 1 85 ? -5.056 10.237 9.513 1.00 94.94 85 LEU A O 1
ATOM 701 N N . ASN A 1 86 ? -5.182 12.377 8.856 1.00 94.75 86 ASN A N 1
ATOM 702 C CA . ASN A 1 86 ? -5.865 12.901 10.045 1.00 94.75 86 ASN A CA 1
ATOM 703 C C . ASN A 1 86 ? -7.172 13.639 9.696 1.00 94.75 86 ASN A C 1
ATOM 705 O O . ASN A 1 86 ? -7.782 14.279 10.546 1.00 94.75 86 ASN A O 1
ATOM 709 N N . ARG A 1 87 ? -7.595 13.582 8.427 1.00 95.69 87 ARG A N 1
ATOM 710 C CA . ARG A 1 87 ? -8.823 14.206 7.922 1.00 95.69 87 ARG A CA 1
ATOM 711 C C . ARG A 1 87 ? -9.638 13.194 7.129 1.00 95.69 87 ARG A C 1
ATOM 713 O O . ARG A 1 87 ? -9.095 12.459 6.303 1.00 95.69 87 ARG A O 1
ATOM 720 N N . ILE A 1 88 ? -10.958 13.223 7.311 1.00 93.62 88 ILE A N 1
ATOM 721 C CA . ILE A 1 88 ? -11.907 12.316 6.643 1.00 93.62 88 ILE A CA 1
ATOM 722 C C . ILE A 1 88 ? -11.807 12.413 5.113 1.00 93.62 88 ILE A C 1
ATOM 724 O O . ILE A 1 88 ? -11.906 11.402 4.420 1.00 93.62 88 ILE A O 1
ATOM 728 N N . VAL A 1 89 ? -11.576 13.616 4.576 1.00 94.75 89 VAL A N 1
ATOM 729 C CA . VAL A 1 89 ? -11.401 13.838 3.128 1.00 94.75 89 VAL A CA 1
ATOM 730 C C . VAL A 1 89 ? -10.228 13.019 2.583 1.00 94.75 89 VAL A C 1
ATOM 732 O O . VAL A 1 89 ? -10.334 12.426 1.512 1.00 94.75 89 VAL A O 1
ATOM 735 N N . HIS A 1 90 ? -9.133 12.922 3.341 1.00 92.38 90 HIS A N 1
ATOM 736 C CA . HIS A 1 90 ? -7.974 12.143 2.925 1.00 92.38 90 HIS A CA 1
ATOM 737 C C . HIS A 1 90 ? -8.236 10.637 3.027 1.00 92.38 90 HIS A C 1
ATOM 739 O O . HIS A 1 90 ? -7.822 9.915 2.130 1.00 92.38 90 HIS A O 1
ATOM 745 N N . LEU A 1 91 ? -8.976 10.160 4.039 1.00 91.69 91 LEU A N 1
ATOM 746 C CA . LEU A 1 91 ? -9.379 8.747 4.108 1.00 91.69 91 LEU A CA 1
ATOM 747 C C . LEU A 1 91 ? -10.178 8.324 2.868 1.00 91.69 91 LEU A C 1
ATOM 749 O O . LEU A 1 91 ? -9.836 7.333 2.225 1.00 91.69 91 LEU A O 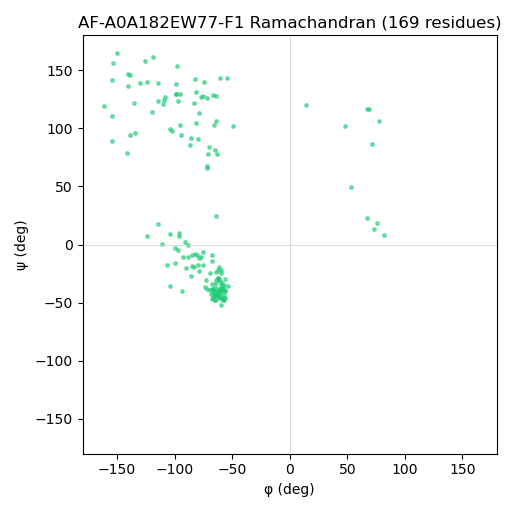1
ATOM 753 N N . LYS A 1 92 ? -11.181 9.123 2.478 1.00 91.50 92 LYS A N 1
ATOM 754 C CA . LYS A 1 92 ? -12.004 8.852 1.288 1.00 91.50 92 LYS A CA 1
ATOM 755 C C . LYS A 1 92 ? -11.169 8.718 0.016 1.00 91.50 92 LYS A C 1
ATOM 757 O O . LYS A 1 92 ? -11.444 7.835 -0.788 1.00 91.50 92 LYS A O 1
ATOM 762 N N . LYS A 1 93 ? -10.141 9.561 -0.154 1.00 90.75 93 LYS A N 1
ATOM 763 C CA . LYS A 1 93 ? -9.234 9.518 -1.316 1.00 90.75 93 LYS A CA 1
ATOM 764 C C . LYS A 1 93 ? -8.572 8.146 -1.491 1.00 90.75 93 LYS A C 1
ATOM 766 O O . LYS A 1 93 ? -8.265 7.764 -2.615 1.00 90.75 93 LYS A O 1
ATOM 771 N N . PHE A 1 94 ? -8.362 7.419 -0.396 1.00 89.38 94 PHE A N 1
ATOM 772 C CA . PHE A 1 94 ? -7.742 6.096 -0.395 1.00 89.38 94 PHE A CA 1
ATOM 773 C C . PHE A 1 94 ? -8.749 4.952 -0.203 1.00 89.38 94 PHE A C 1
ATOM 775 O O . PHE A 1 94 ? -8.328 3.818 -0.020 1.00 89.38 94 PHE A O 1
ATOM 782 N N . GLY A 1 95 ? -10.059 5.227 -0.247 1.00 89.00 95 GLY A N 1
ATOM 783 C CA . GLY A 1 95 ? -11.101 4.216 -0.034 1.00 89.00 95 GLY A CA 1
ATOM 784 C C . GLY A 1 95 ? -11.252 3.769 1.422 1.00 89.00 95 GLY A C 1
ATOM 785 O O . GLY A 1 95 ? -11.910 2.772 1.685 1.00 89.00 95 GLY A O 1
ATOM 786 N N . LEU A 1 96 ? -10.661 4.500 2.372 1.00 91.31 96 LEU A N 1
ATOM 787 C CA . LEU A 1 96 ? -10.705 4.143 3.785 1.00 91.31 96 LEU A CA 1
ATOM 788 C C . LEU A 1 96 ? -12.007 4.601 4.457 1.00 91.31 96 LEU A C 1
ATOM 790 O O . LEU A 1 96 ? -12.489 5.715 4.200 1.00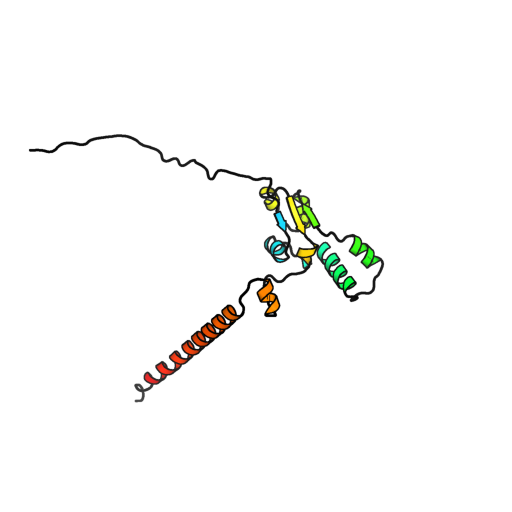 91.31 96 LEU A O 1
ATOM 794 N N . PRO A 1 97 ? -12.555 3.794 5.380 1.00 92.19 97 PRO A N 1
ATOM 795 C CA . PRO A 1 97 ? -13.804 4.120 6.036 1.00 92.19 97 PRO A CA 1
ATOM 796 C C . PRO A 1 97 ? -13.627 5.233 7.075 1.00 92.19 97 PRO A C 1
ATOM 798 O O . PRO A 1 97 ? -12.668 5.274 7.846 1.00 92.19 97 PRO A O 1
ATOM 801 N N . LYS A 1 98 ? -14.602 6.148 7.120 1.00 93.56 98 LYS A N 1
ATOM 802 C CA . LYS A 1 98 ? -14.537 7.370 7.943 1.00 93.56 98 LYS A CA 1
ATOM 803 C C . LYS A 1 98 ? -14.434 7.082 9.444 1.00 93.56 98 LYS A C 1
ATOM 805 O O . LYS A 1 98 ? -13.828 7.877 10.157 1.00 93.56 98 LYS A O 1
ATOM 810 N N . TYR A 1 99 ? -14.996 5.955 9.902 1.00 92.00 99 TYR A N 1
ATOM 811 C CA . TYR A 1 99 ? -14.997 5.562 11.316 1.00 92.00 99 TYR A CA 1
ATOM 812 C C . TYR A 1 99 ? -13.583 5.373 11.878 1.00 92.00 99 TYR A C 1
ATOM 814 O O . TYR A 1 99 ? -13.397 5.423 13.091 1.00 92.00 99 TYR A O 1
ATOM 822 N N . LEU A 1 100 ? -12.567 5.186 11.024 1.00 92.19 100 LEU A N 1
ATOM 823 C CA . LEU A 1 100 ? -11.187 5.059 11.484 1.00 92.19 100 LEU A CA 1
ATOM 824 C C . LEU A 1 100 ? -10.722 6.301 12.240 1.00 92.19 100 LEU A C 1
ATOM 826 O O . LEU A 1 100 ? -10.026 6.144 13.232 1.00 92.19 100 LEU A O 1
ATOM 830 N N . LEU A 1 101 ? -11.157 7.507 11.858 1.00 92.69 101 LEU A N 1
ATOM 831 C CA . LEU A 1 101 ? -10.817 8.722 12.612 1.00 92.69 101 LEU A CA 1
ATOM 832 C C . LEU A 1 101 ? -11.683 8.941 13.859 1.00 92.69 101 LEU A C 1
ATOM 834 O O . LEU A 1 101 ? -11.370 9.800 14.675 1.00 92.69 101 LEU A O 1
ATOM 838 N N . SER A 1 102 ? -12.747 8.155 14.040 1.00 90.44 102 SER A N 1
ATOM 839 C CA . SER A 1 102 ? -13.479 8.087 15.311 1.00 90.44 102 SER A CA 1
ATOM 840 C C . SER A 1 102 ? -12.750 7.213 16.338 1.00 90.44 102 SER A C 1
ATOM 842 O O . SER A 1 102 ? -12.959 7.379 17.536 1.00 90.44 102 SER A O 1
ATOM 844 N N . LYS A 1 103 ? -11.893 6.290 15.874 1.00 91.12 103 LYS A N 1
ATOM 845 C CA . LYS A 1 103 ? -11.144 5.336 16.708 1.00 91.12 103 LYS A CA 1
ATOM 846 C C . LYS A 1 103 ? -9.666 5.706 16.874 1.00 91.12 103 LYS A C 1
ATOM 848 O O . LYS A 1 103 ? -9.112 5.500 17.949 1.00 91.12 103 LYS A O 1
ATOM 853 N N . TYR A 1 104 ? -9.050 6.259 15.832 1.00 93.50 104 TYR A N 1
ATOM 854 C CA . TYR A 1 104 ? -7.625 6.570 15.741 1.00 93.50 104 TYR A CA 1
ATOM 855 C C . TYR A 1 104 ? -7.416 8.051 15.424 1.00 93.50 104 TYR A C 1
ATOM 857 O O . TYR A 1 104 ? -8.106 8.614 14.578 1.00 93.50 104 TYR A O 1
ATOM 865 N N . LYS A 1 105 ? -6.421 8.686 16.047 1.00 92.81 105 LYS A N 1
ATOM 866 C CA . LYS A 1 105 ? -6.102 10.106 15.797 1.00 92.81 105 LYS A CA 1
ATOM 867 C C . LYS A 1 105 ? -5.518 10.322 14.404 1.00 92.81 105 LYS A C 1
ATOM 869 O O . LYS A 1 105 ? -5.772 11.331 13.747 1.00 92.81 105 LYS A O 1
ATOM 874 N N . ILE A 1 106 ? -4.677 9.379 13.990 1.00 94.44 106 ILE A N 1
ATOM 875 C CA . ILE A 1 106 ? -3.948 9.393 12.727 1.00 94.44 106 ILE A CA 1
ATOM 876 C C . ILE A 1 106 ? -3.939 7.968 12.183 1.00 94.44 106 ILE A C 1
ATOM 878 O O . ILE A 1 106 ? -3.695 7.010 12.918 1.00 94.44 106 ILE A O 1
ATOM 882 N N . VAL A 1 107 ? -4.186 7.845 10.884 1.00 95.12 107 VAL A N 1
ATOM 883 C CA . VAL A 1 107 ? -4.014 6.607 10.126 1.00 95.12 107 VAL A CA 1
ATOM 884 C C . VAL A 1 107 ? -2.823 6.782 9.193 1.00 95.12 107 VAL A C 1
ATOM 886 O O . VAL A 1 107 ? -2.826 7.678 8.350 1.00 95.12 107 VAL A O 1
ATOM 889 N N . HIS A 1 108 ? -1.809 5.936 9.323 1.00 96.56 108 HIS A N 1
ATOM 890 C CA . HIS A 1 108 ? -0.690 5.874 8.393 1.00 96.56 108 HIS A CA 1
ATOM 891 C C . HIS A 1 108 ? -0.877 4.733 7.400 1.00 96.56 108 HIS A C 1
ATOM 893 O O . HIS A 1 108 ? -1.252 3.625 7.782 1.00 96.56 108 HIS A O 1
ATOM 899 N N . ILE A 1 109 ? -0.559 4.993 6.134 1.00 94.94 109 ILE A N 1
ATOM 900 C CA . ILE A 1 109 ? -0.434 3.958 5.104 1.00 94.94 109 ILE A CA 1
ATOM 901 C C . ILE A 1 109 ? 1.022 3.915 4.665 1.00 94.94 109 ILE A C 1
ATOM 903 O O . ILE A 1 109 ? 1.558 4.930 4.217 1.00 94.94 109 ILE A O 1
ATOM 907 N N . ASN A 1 110 ? 1.648 2.748 4.767 1.00 95.31 110 ASN A N 1
ATOM 908 C CA . ASN A 1 110 ? 2.978 2.492 4.235 1.00 95.31 110 ASN A CA 1
ATOM 909 C C . ASN A 1 110 ? 2.852 1.879 2.832 1.00 95.31 110 ASN A C 1
ATOM 911 O O . ASN A 1 110 ? 2.696 0.669 2.684 1.00 95.31 110 ASN A O 1
ATOM 915 N N . PHE A 1 111 ? 2.901 2.716 1.793 1.00 94.88 111 PHE A N 1
ATOM 916 C CA . PHE A 1 111 ? 2.763 2.266 0.405 1.00 94.88 111 PHE A CA 1
ATOM 917 C C . PHE A 1 111 ? 3.898 1.339 -0.026 1.00 94.88 111 PHE A C 1
ATOM 919 O O . PHE A 1 111 ? 3.647 0.411 -0.787 1.00 94.88 111 PHE A O 1
ATOM 926 N N . GLU A 1 112 ? 5.117 1.538 0.483 1.00 92.56 112 GLU A N 1
ATOM 927 C CA . GLU A 1 112 ? 6.244 0.656 0.164 1.00 92.56 112 GLU A CA 1
ATOM 928 C C . GLU A 1 112 ? 5.940 -0.801 0.505 1.00 92.56 112 GLU A C 1
ATOM 930 O O . GLU A 1 112 ? 6.304 -1.687 -0.257 1.00 92.56 112 GLU A O 1
ATOM 935 N N . ASN A 1 113 ? 5.260 -1.059 1.622 1.00 90.62 113 ASN A N 1
ATOM 936 C CA . ASN A 1 113 ? 4.928 -2.420 2.029 1.00 90.62 113 ASN A CA 1
ATOM 937 C C . ASN A 1 113 ? 3.541 -2.867 1.551 1.00 90.62 113 ASN A C 1
ATOM 939 O O . ASN A 1 113 ? 3.399 -3.995 1.086 1.00 90.62 113 ASN A 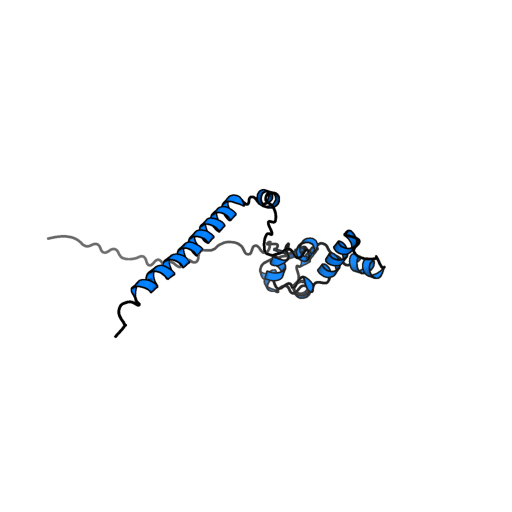O 1
ATOM 943 N N . VAL A 1 114 ? 2.531 -1.991 1.589 1.00 92.31 114 VAL A N 1
ATOM 944 C CA . VAL A 1 114 ? 1.174 -2.301 1.101 1.00 92.31 114 VAL A CA 1
ATOM 945 C C . VAL A 1 114 ? 1.191 -2.687 -0.379 1.00 92.31 114 VAL A C 1
ATOM 947 O O . VAL A 1 114 ? 0.479 -3.606 -0.782 1.00 92.31 114 VAL A O 1
ATOM 950 N N . CYS A 1 115 ? 2.015 -2.027 -1.193 1.00 92.75 115 CYS A N 1
ATOM 951 C CA . CYS A 1 115 ? 2.035 -2.248 -2.635 1.00 92.75 115 CYS A CA 1
ATOM 952 C C . CYS A 1 115 ? 2.859 -3.465 -3.072 1.00 92.75 115 CYS A C 1
ATOM 954 O O . CYS A 1 115 ? 2.775 -3.833 -4.238 1.00 92.75 115 CYS A O 1
ATOM 956 N N . LYS A 1 116 ? 3.612 -4.120 -2.174 1.00 88.75 116 LYS A N 1
ATOM 957 C CA . LYS A 1 116 ? 4.395 -5.328 -2.511 1.00 88.75 116 LYS A CA 1
ATOM 958 C C . LYS A 1 116 ? 3.530 -6.541 -2.842 1.00 88.75 116 LYS A C 1
ATOM 960 O O . LYS A 1 116 ? 4.065 -7.540 -3.308 1.00 88.75 116 LYS A O 1
ATOM 965 N N . ASN A 1 117 ? 2.217 -6.441 -2.621 1.00 79.69 117 ASN A N 1
ATOM 966 C CA . ASN A 1 117 ? 1.260 -7.515 -2.849 1.00 79.69 117 ASN A CA 1
ATOM 967 C C . ASN A 1 117 ? 1.682 -8.804 -2.131 1.00 79.69 117 ASN A C 1
ATOM 969 O O . ASN A 1 117 ? 1.778 -9.880 -2.722 1.00 79.69 117 ASN A O 1
ATOM 973 N N . TYR A 1 118 ? 2.010 -8.669 -0.846 1.00 73.12 118 TYR A N 1
ATOM 974 C CA . TYR A 1 118 ? 2.332 -9.833 -0.040 1.00 73.12 118 TYR A CA 1
ATOM 975 C C . TYR A 1 118 ? 1.092 -10.716 0.067 1.00 73.12 118 TYR A C 1
ATOM 977 O O . TYR A 1 118 ? 0.018 -10.242 0.444 1.00 73.12 118 TYR A O 1
ATOM 985 N N . SER A 1 119 ? 1.261 -12.000 -0.251 1.00 66.06 119 SER A N 1
ATOM 986 C CA . SER A 1 119 ? 0.225 -13.002 -0.025 1.00 66.06 119 SER A CA 1
ATOM 987 C C . SER A 1 119 ? -0.215 -12.977 1.440 1.00 66.06 119 SER A C 1
ATOM 989 O O . SER A 1 119 ? 0.608 -12.817 2.343 1.00 66.06 119 SER A O 1
ATOM 991 N N . ARG A 1 120 ? -1.514 -13.187 1.677 1.00 68.88 120 ARG A N 1
ATOM 992 C CA . ARG A 1 120 ? -2.066 -13.444 3.020 1.00 68.88 120 ARG A CA 1
ATOM 993 C C . ARG A 1 120 ? -1.466 -14.700 3.658 1.00 68.88 120 ARG A C 1
ATOM 995 O O . ARG A 1 120 ? -1.491 -14.839 4.875 1.00 68.88 120 ARG A O 1
ATOM 1002 N N . TYR A 1 121 ? -0.931 -15.600 2.836 1.00 64.88 121 TYR A N 1
ATOM 1003 C CA . TYR A 1 121 ? -0.317 -16.845 3.268 1.00 64.88 121 TYR A CA 1
ATOM 1004 C C . TYR A 1 121 ? 1.199 -16.696 3.324 1.00 64.88 121 TYR A C 1
ATOM 1006 O O . TYR A 1 121 ? 1.831 -16.283 2.346 1.00 64.88 121 TYR A O 1
ATOM 1014 N N . LEU A 1 122 ? 1.783 -17.087 4.456 1.00 65.00 122 LEU A N 1
ATOM 1015 C CA . LEU A 1 122 ? 3.221 -17.275 4.573 1.00 65.00 122 LEU A CA 1
ATOM 1016 C C . LEU A 1 122 ? 3.627 -18.425 3.646 1.00 65.00 122 LEU A C 1
ATOM 1018 O O . LEU A 1 122 ? 3.341 -19.590 3.921 1.00 65.00 122 LEU A O 1
ATOM 1022 N N . ARG A 1 123 ? 4.272 -18.099 2.525 1.00 57.84 123 ARG A N 1
ATOM 1023 C CA . ARG A 1 123 ? 4.845 -19.110 1.640 1.00 57.84 123 ARG A CA 1
ATOM 1024 C C . ARG A 1 123 ? 6.188 -19.537 2.215 1.00 57.84 123 ARG A C 1
ATOM 1026 O O . ARG A 1 123 ? 7.164 -18.802 2.128 1.00 57.84 123 ARG A O 1
ATOM 1033 N N . ILE A 1 124 ? 6.207 -20.719 2.815 1.00 65.69 124 ILE A N 1
ATOM 1034 C CA . ILE A 1 124 ? 7.427 -21.396 3.244 1.00 65.69 124 ILE A CA 1
ATOM 1035 C C . ILE A 1 124 ? 7.803 -22.356 2.123 1.00 65.69 124 ILE A C 1
ATOM 1037 O O . ILE A 1 124 ? 7.176 -23.396 1.954 1.00 65.69 124 ILE A O 1
ATOM 1041 N N . ASP A 1 125 ? 8.790 -21.982 1.323 1.00 66.75 125 ASP A N 1
ATOM 1042 C CA . ASP A 1 125 ? 9.274 -22.782 0.195 1.00 66.75 125 ASP A CA 1
ATOM 1043 C C . ASP A 1 125 ? 10.549 -23.572 0.521 1.00 66.75 125 ASP A C 1
ATOM 1045 O O . ASP A 1 125 ? 11.037 -24.339 -0.305 1.00 66.75 125 ASP A O 1
ATOM 1049 N N . SER A 1 126 ? 11.089 -23.403 1.730 1.00 69.00 126 SER A N 1
ATOM 1050 C CA . SER A 1 126 ? 12.322 -24.051 2.158 1.00 69.00 126 SER A CA 1
ATOM 1051 C C . SER A 1 126 ? 12.395 -24.247 3.673 1.00 69.00 126 SER A C 1
ATOM 1053 O O . SER A 1 126 ? 11.813 -23.499 4.465 1.00 69.00 126 SER A O 1
ATOM 1055 N N . LEU A 1 127 ? 13.195 -25.236 4.087 1.00 73.25 127 LEU A N 1
ATOM 1056 C CA . LEU A 1 127 ? 13.558 -25.474 5.490 1.00 73.25 127 LEU A CA 1
ATOM 1057 C C . LEU A 1 127 ? 14.259 -24.270 6.133 1.00 73.25 127 LEU A C 1
ATOM 1059 O O . LEU A 1 127 ? 14.071 -24.007 7.320 1.00 73.25 127 LEU A O 1
ATOM 1063 N N . GLY A 1 128 ? 15.042 -23.524 5.349 1.00 73.38 128 GLY A N 1
ATOM 1064 C CA . GLY A 1 128 ? 15.693 -22.295 5.799 1.00 73.38 128 GLY A CA 1
ATOM 1065 C C . GLY A 1 128 ? 14.684 -21.199 6.140 1.00 73.38 128 GLY A C 1
ATOM 1066 O O . GLY A 1 128 ? 14.748 -20.636 7.232 1.00 73.38 128 GLY A O 1
ATOM 1067 N N . ALA A 1 129 ? 13.713 -20.952 5.254 1.00 73.50 129 ALA A N 1
ATOM 1068 C CA . ALA A 1 129 ? 12.656 -19.968 5.488 1.00 73.50 129 ALA A CA 1
ATOM 1069 C C . ALA A 1 129 ? 11.819 -20.321 6.728 1.00 73.50 129 ALA A C 1
ATOM 1071 O O . ALA A 1 129 ? 11.565 -19.462 7.566 1.00 73.50 129 ALA A O 1
ATOM 1072 N N . ALA A 1 130 ? 11.462 -21.594 6.913 1.00 72.50 130 ALA A N 1
ATOM 1073 C CA . ALA A 1 130 ? 10.728 -22.036 8.099 1.00 72.50 130 ALA A CA 1
ATOM 1074 C C . ALA A 1 130 ? 11.466 -21.743 9.409 1.00 72.50 130 ALA A C 1
ATOM 1076 O O . ALA A 1 130 ? 10.871 -21.198 10.338 1.00 72.50 130 ALA A O 1
ATOM 1077 N N . LYS A 1 131 ? 12.771 -22.045 9.468 1.00 74.50 131 LYS A N 1
ATOM 1078 C CA . LYS A 1 131 ? 13.600 -21.770 10.650 1.00 74.50 131 LYS A CA 1
ATOM 1079 C C . LYS A 1 131 ? 13.656 -20.280 10.980 1.00 74.50 131 LYS A C 1
ATOM 1081 O O . LYS A 1 131 ? 13.574 -19.931 12.153 1.00 74.50 131 LYS A O 1
ATOM 1086 N N . GLN A 1 132 ? 13.73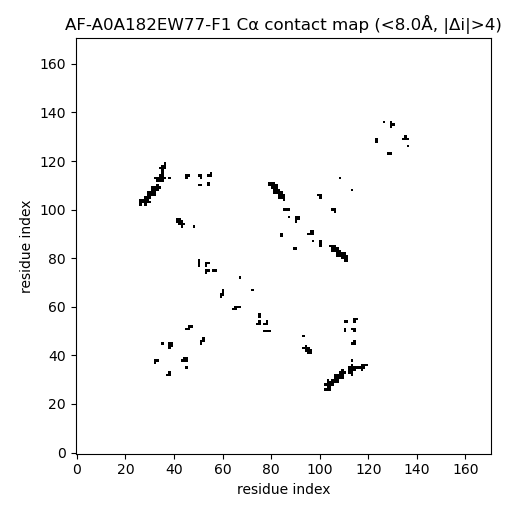9 -19.409 9.972 1.00 73.88 132 GLN A N 1
ATOM 1087 C CA . GLN A 1 132 ? 13.724 -17.953 10.177 1.00 73.88 132 GLN A CA 1
ATOM 1088 C C . GLN A 1 132 ? 12.418 -17.450 10.806 1.00 73.88 132 GLN A C 1
ATOM 1090 O O . GLN A 1 132 ? 12.437 -16.463 11.536 1.00 73.88 132 GLN A O 1
ATOM 1095 N N . TYR A 1 133 ? 11.302 -18.142 10.569 1.00 73.00 133 TYR A N 1
ATOM 1096 C CA . TYR A 1 133 ? 10.001 -17.824 11.162 1.00 73.00 133 TYR A CA 1
ATOM 1097 C C . TYR A 1 133 ? 9.679 -18.641 12.425 1.00 73.00 133 TYR A C 1
ATOM 1099 O O . TYR A 1 133 ? 8.563 -18.552 12.929 1.00 73.00 133 TYR A O 1
ATOM 1107 N N . GLY A 1 134 ? 10.628 -19.430 12.948 1.00 74.00 134 GLY A N 1
ATOM 1108 C CA . GLY A 1 134 ? 10.406 -20.283 14.122 1.00 74.00 134 GLY A CA 1
ATOM 1109 C C . GLY A 1 134 ? 9.418 -21.428 13.873 1.00 74.00 134 GLY A C 1
ATOM 1110 O O . GLY A 1 134 ? 8.808 -21.935 14.809 1.00 74.00 134 GLY A O 1
ATOM 1111 N N . ILE A 1 135 ? 9.234 -21.824 12.612 1.00 76.12 135 ILE A N 1
ATOM 1112 C CA . ILE A 1 135 ? 8.267 -22.840 12.200 1.00 76.12 135 ILE A CA 1
ATOM 1113 C C . ILE A 1 135 ? 8.972 -24.189 12.070 1.00 76.12 135 ILE A C 1
ATOM 1115 O O . ILE A 1 135 ? 9.927 -24.344 11.305 1.00 76.12 135 ILE A O 1
ATOM 1119 N N . ASN A 1 136 ? 8.477 -25.189 12.798 1.00 78.56 136 ASN A N 1
ATOM 1120 C CA . ASN A 1 136 ? 8.983 -26.553 12.726 1.00 78.56 136 ASN A CA 1
ATOM 1121 C C . ASN A 1 136 ? 8.302 -27.329 11.587 1.00 78.56 136 ASN A C 1
ATOM 1123 O O . ASN A 1 136 ? 7.255 -27.949 11.766 1.00 78.56 136 ASN A O 1
ATOM 1127 N N . LEU A 1 137 ? 8.908 -27.304 10.398 1.00 69.50 137 LEU A N 1
ATOM 1128 C CA . LEU A 1 137 ? 8.387 -28.033 9.236 1.00 69.50 137 LEU A CA 1
ATOM 1129 C C . LEU A 1 137 ? 8.299 -29.549 9.454 1.00 69.50 137 LEU A C 1
ATOM 1131 O O . LEU A 1 137 ? 7.392 -30.165 8.906 1.00 69.50 137 LEU A O 1
ATOM 1135 N N . PHE A 1 138 ? 9.190 -30.154 10.249 1.00 73.12 138 PHE A N 1
ATOM 1136 C CA . PHE A 1 138 ? 9.136 -31.598 10.512 1.00 73.12 138 PHE A CA 1
ATOM 1137 C C . PHE A 1 138 ? 7.843 -31.984 11.230 1.00 73.12 138 PHE A C 1
ATOM 1139 O O . PHE A 1 138 ? 7.193 -32.957 10.861 1.00 73.12 138 PHE A O 1
ATOM 1146 N N . GLU A 1 139 ? 7.433 -31.189 12.213 1.00 74.06 139 GLU A N 1
ATOM 1147 C CA . GLU A 1 139 ? 6.196 -31.411 12.959 1.00 74.06 139 GLU A CA 1
ATOM 1148 C C . GLU A 1 139 ? 4.951 -31.222 12.078 1.00 74.06 139 GLU A C 1
ATOM 1150 O O . GLU A 1 139 ? 4.005 -32.007 12.153 1.00 74.06 139 GLU A O 1
ATOM 1155 N N . ILE A 1 140 ? 4.975 -30.229 11.181 1.00 72.12 140 ILE A N 1
ATOM 1156 C CA . ILE A 1 140 ? 3.898 -29.992 10.208 1.00 72.12 140 ILE A CA 1
ATOM 1157 C C . ILE A 1 140 ? 3.787 -31.162 9.222 1.00 72.12 140 ILE A C 1
ATOM 1159 O O . ILE A 1 140 ? 2.687 -31.672 9.004 1.00 72.12 140 ILE A O 1
ATOM 1163 N N . CYS A 1 141 ? 4.908 -31.610 8.649 1.00 73.38 141 CYS A N 1
ATOM 1164 C CA . CYS A 1 141 ? 4.929 -32.713 7.689 1.00 73.38 141 CYS A CA 1
ATOM 1165 C C . CYS A 1 141 ? 4.513 -34.040 8.335 1.00 73.38 141 CYS A C 1
ATOM 1167 O O . CYS A 1 141 ? 3.667 -34.738 7.779 1.00 73.38 141 CYS A O 1
ATOM 1169 N N . ASN A 1 142 ? 5.014 -34.352 9.535 1.00 76.88 142 ASN A N 1
ATOM 1170 C CA . ASN A 1 142 ? 4.646 -35.571 10.260 1.00 76.88 142 ASN A CA 1
ATOM 1171 C C . ASN A 1 142 ? 3.149 -35.602 10.596 1.00 76.88 142 ASN A C 1
ATOM 1173 O O . ASN A 1 142 ? 2.486 -36.616 10.382 1.00 76.88 142 ASN A O 1
ATOM 1177 N N . ASN A 1 143 ? 2.588 -34.479 11.059 1.00 74.06 143 ASN A N 1
ATOM 1178 C CA . ASN A 1 143 ? 1.151 -34.370 11.313 1.00 74.06 143 ASN A CA 1
ATOM 1179 C C . ASN A 1 143 ? 0.322 -34.489 10.030 1.00 74.06 143 ASN A C 1
ATOM 1181 O O . ASN A 1 143 ? -0.763 -35.070 10.051 1.00 74.06 143 ASN A O 1
ATOM 1185 N N . HIS A 1 144 ? 0.812 -33.952 8.912 1.00 74.31 144 HIS A N 1
ATOM 1186 C CA . HIS A 1 144 ? 0.145 -34.076 7.621 1.00 74.31 144 HIS A CA 1
ATOM 1187 C C . HIS A 1 144 ? 0.141 -35.527 7.121 1.00 74.31 144 HIS A C 1
ATOM 1189 O O . HIS A 1 144 ? -0.904 -36.023 6.708 1.00 74.31 144 HIS A O 1
ATOM 1195 N N . GLU A 1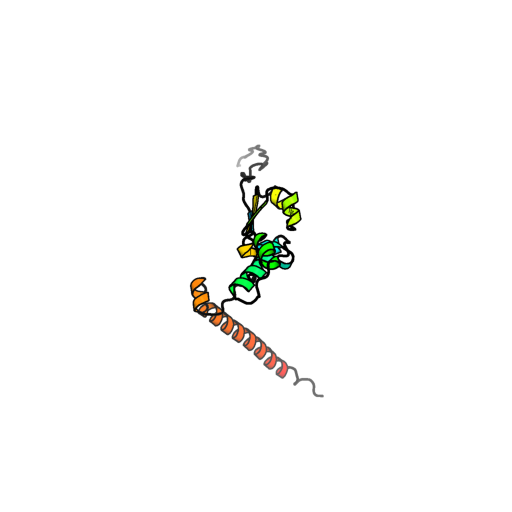 145 ? 1.266 -36.240 7.201 1.00 76.12 145 GLU A N 1
ATOM 1196 C CA . GLU A 1 145 ? 1.335 -37.654 6.821 1.00 76.12 145 GLU A CA 1
ATOM 1197 C C . GLU A 1 145 ? 0.496 -38.550 7.733 1.00 76.12 145 GLU A C 1
ATOM 1199 O O . GLU A 1 145 ? -0.206 -39.431 7.238 1.00 76.12 145 GLU A O 1
ATOM 1204 N N . ALA A 1 146 ? 0.513 -38.302 9.045 1.00 72.88 146 ALA A N 1
ATOM 1205 C CA . ALA A 1 146 ? -0.321 -39.025 10.000 1.00 72.88 146 ALA A CA 1
ATOM 1206 C C . ALA A 1 146 ? -1.815 -38.814 9.711 1.00 72.88 146 ALA A C 1
ATOM 1208 O O . ALA A 1 146 ? -2.573 -39.780 9.647 1.00 72.88 146 ALA A O 1
ATOM 1209 N N . LYS A 1 147 ? -2.232 -37.568 9.447 1.00 71.25 147 LYS A N 1
ATOM 1210 C CA . LYS A 1 147 ? -3.611 -37.257 9.042 1.00 71.25 147 LYS A CA 1
ATOM 1211 C C . LYS A 1 147 ? -3.974 -37.874 7.696 1.00 71.25 147 LYS A C 1
ATOM 1213 O O . LYS A 1 147 ? -5.072 -38.396 7.564 1.00 71.25 147 LYS A O 1
ATOM 1218 N N . LYS A 1 148 ? -3.068 -37.856 6.715 1.00 74.81 148 LYS A N 1
ATOM 1219 C CA . LYS A 1 148 ? -3.286 -38.487 5.406 1.00 74.81 148 LYS A CA 1
ATOM 1220 C C . LYS A 1 148 ? -3.478 -40.000 5.541 1.00 74.81 148 LYS A C 1
ATOM 1222 O O . LYS A 1 148 ? -4.405 -40.535 4.949 1.00 74.81 148 LYS A O 1
ATOM 1227 N N . LYS A 1 149 ? -2.648 -40.678 6.341 1.00 74.38 149 LYS A N 1
ATOM 1228 C CA . LYS A 1 149 ? -2.792 -42.114 6.636 1.00 74.38 149 LYS A CA 1
ATOM 1229 C C . LYS A 1 149 ? -4.102 -42.415 7.365 1.00 74.38 149 LYS A C 1
ATOM 1231 O O . LYS A 1 149 ? -4.795 -43.341 6.979 1.00 74.38 149 LYS A O 1
ATOM 1236 N N . ALA A 1 150 ? -4.476 -41.607 8.357 1.00 72.06 150 ALA A N 1
ATOM 1237 C CA . ALA A 1 150 ? -5.751 -41.765 9.057 1.00 72.06 150 ALA A CA 1
ATOM 1238 C C . ALA A 1 150 ? -6.961 -41.598 8.119 1.00 72.06 150 ALA A C 1
ATOM 1240 O O . ALA A 1 150 ? -7.912 -42.364 8.214 1.00 72.06 150 ALA A O 1
ATOM 1241 N N . PHE A 1 151 ? -6.908 -40.640 7.188 1.00 64.75 151 PHE A N 1
ATOM 1242 C CA . PHE A 1 151 ? -7.953 -40.449 6.179 1.00 64.75 151 PHE A CA 1
ATOM 1243 C C . PHE A 1 151 ? -8.059 -41.623 5.200 1.00 64.75 151 PHE A C 1
ATOM 1245 O O . PHE A 1 151 ? -9.165 -42.061 4.912 1.00 64.75 151 PHE A O 1
ATOM 1252 N N . LEU A 1 152 ? -6.928 -42.145 4.718 1.00 68.50 152 LEU A N 1
ATOM 1253 C CA . LEU A 1 152 ? -6.912 -43.287 3.798 1.00 68.50 152 LEU A CA 1
ATOM 1254 C C . LEU A 1 152 ? -7.387 -44.578 4.480 1.00 68.50 152 LEU A C 1
ATOM 1256 O O . LEU A 1 152 ? -8.153 -45.333 3.895 1.00 68.50 152 LEU A O 1
ATOM 1260 N N . ASN A 1 153 ? -7.015 -44.791 5.743 1.00 65.81 153 ASN A N 1
ATOM 1261 C CA . ASN A 1 153 ? -7.461 -45.957 6.506 1.00 65.81 153 ASN A CA 1
ATOM 1262 C C . ASN A 1 153 ? -8.969 -45.906 6.838 1.00 65.81 153 ASN A C 1
ATOM 1264 O O . ASN A 1 153 ? -9.587 -46.946 7.004 1.00 65.81 153 ASN A O 1
ATOM 1268 N N . MET A 1 154 ? -9.583 -44.716 6.893 1.00 57.28 154 MET A N 1
ATOM 1269 C CA . MET A 1 154 ? -11.040 -44.560 7.046 1.00 57.28 154 MET A CA 1
ATOM 1270 C C . MET A 1 154 ? -11.839 -44.868 5.764 1.00 57.28 154 MET A C 1
ATOM 1272 O O . MET A 1 154 ? -13.060 -45.033 5.825 1.00 57.28 154 MET A O 1
ATOM 1276 N N . GLU A 1 155 ? -11.199 -44.888 4.593 1.00 54.34 155 GLU A N 1
ATOM 1277 C CA . GLU A 1 155 ? -11.845 -45.294 3.336 1.00 54.34 155 GLU A CA 1
ATOM 1278 C C . GLU A 1 155 ? -11.812 -46.814 3.129 1.00 54.34 155 GLU A C 1
ATOM 1280 O O . GLU A 1 155 ? -12.738 -47.344 2.517 1.00 54.34 155 GLU A O 1
ATOM 1285 N N . ASP A 1 156 ? -10.826 -47.509 3.704 1.00 50.78 156 ASP A N 1
ATOM 1286 C CA . ASP A 1 156 ? -10.682 -48.970 3.607 1.00 50.78 156 ASP A CA 1
ATOM 1287 C C . ASP A 1 156 ? -11.754 -49.718 4.432 1.00 50.78 156 ASP A C 1
ATOM 1289 O O . ASP A 1 156 ? -12.373 -50.668 3.953 1.00 50.78 156 ASP A O 1
ATOM 1293 N N . ASP A 1 157 ? -12.110 -49.206 5.618 1.00 51.25 157 ASP A N 1
ATOM 1294 C CA . ASP A 1 157 ? -13.130 -49.816 6.496 1.00 51.25 157 ASP A CA 1
ATOM 1295 C C . ASP A 1 157 ? -14.567 -49.767 5.925 1.00 51.25 157 ASP A C 1
ATOM 1297 O O . ASP A 1 157 ? -15.469 -50.453 6.416 1.00 51.25 157 ASP A O 1
ATOM 1301 N N . ARG A 1 158 ? -14.824 -48.957 4.885 1.00 47.69 158 ARG A N 1
ATOM 1302 C CA . ARG A 1 158 ? -16.139 -48.914 4.216 1.00 47.69 158 ARG A CA 1
ATOM 1303 C C . ARG A 1 158 ? -16.324 -50.004 3.162 1.00 47.69 158 ARG A C 1
ATOM 1305 O O . ARG A 1 158 ? -17.468 -50.307 2.844 1.00 47.69 158 ARG A O 1
ATOM 1312 N N . PHE A 1 159 ? -15.254 -50.620 2.657 1.00 44.06 159 PHE A N 1
ATOM 1313 C CA . PHE A 1 159 ? -15.344 -51.644 1.607 1.00 44.06 159 PHE A CA 1
ATOM 1314 C C . PHE A 1 159 ? -15.428 -53.087 2.129 1.00 44.06 159 PHE A C 1
ATOM 1316 O O . PHE A 1 159 ? -15.753 -53.991 1.355 1.00 44.06 159 PHE A O 1
ATOM 1323 N N . GLU A 1 160 ? -15.194 -53.328 3.423 1.00 42.47 160 GLU A N 1
ATOM 1324 C CA . GLU A 1 160 ? -15.372 -54.661 4.023 1.00 42.47 160 GLU A CA 1
ATOM 1325 C C . GLU A 1 160 ? -16.780 -54.922 4.578 1.00 42.47 160 GLU A C 1
ATOM 1327 O O . GLU A 1 160 ? -17.184 -56.081 4.670 1.00 42.47 160 GLU A O 1
ATOM 1332 N N . ASN A 1 161 ? -17.578 -53.887 4.866 1.00 39.25 161 ASN A N 1
ATOM 1333 C CA . ASN A 1 161 ? -18.937 -54.077 5.396 1.00 39.25 161 ASN A CA 1
ATOM 1334 C C . ASN A 1 161 ? -20.023 -54.309 4.328 1.00 39.25 161 ASN A C 1
ATOM 1336 O O . ASN A 1 161 ? -21.066 -54.871 4.658 1.00 39.25 161 ASN A O 1
ATOM 1340 N N . ASP A 1 162 ? -19.783 -53.971 3.056 1.00 37.81 162 ASP A N 1
ATOM 1341 C CA . ASP A 1 162 ? -20.772 -54.196 1.983 1.00 37.81 162 ASP A CA 1
ATOM 1342 C C . ASP A 1 162 ? -20.799 -55.649 1.471 1.00 37.81 162 ASP A C 1
ATOM 1344 O O . ASP A 1 162 ? -21.797 -56.096 0.910 1.00 37.81 162 ASP A O 1
ATOM 1348 N N . LYS A 1 163 ? -19.756 -56.452 1.729 1.00 37.97 163 LYS A N 1
ATOM 1349 C CA . LYS A 1 163 ? -19.708 -57.857 1.270 1.00 37.97 163 LYS A CA 1
ATOM 1350 C C . LYS A 1 163 ? -20.528 -58.831 2.120 1.00 37.97 163 LYS A C 1
ATOM 1352 O O . LYS A 1 163 ? -20.733 -59.966 1.700 1.00 37.97 163 LYS A O 1
ATOM 1357 N N . ASN A 1 164 ? -21.010 -58.411 3.292 1.00 37.78 164 ASN A N 1
ATOM 1358 C CA . ASN A 1 164 ? -21.810 -59.262 4.182 1.00 37.78 164 ASN A CA 1
ATOM 1359 C C . ASN A 1 164 ? -23.328 -59.060 4.046 1.00 37.78 164 ASN A C 1
ATOM 1361 O O . ASN A 1 164 ? -24.085 -59.810 4.660 1.00 37.78 164 ASN A O 1
ATOM 1365 N N . TYR A 1 165 ? -23.792 -58.100 3.234 1.00 36.75 165 TYR A N 1
ATOM 1366 C CA . TYR A 1 165 ? -25.228 -57.846 3.044 1.00 36.75 165 TYR A CA 1
ATOM 1367 C C . TYR A 1 165 ? -25.822 -58.465 1.766 1.00 36.75 165 TYR A C 1
ATOM 1369 O O . TYR A 1 165 ? -27.037 -58.637 1.691 1.00 36.75 165 TYR A O 1
ATOM 1377 N N . GLU A 1 166 ? -25.005 -58.876 0.789 1.00 36.16 166 GLU A N 1
ATOM 1378 C CA . GLU A 1 166 ? -25.502 -59.399 -0.499 1.00 36.16 166 GLU A CA 1
ATOM 1379 C C . GLU A 1 166 ? -25.776 -60.919 -0.538 1.00 36.16 166 GLU A C 1
ATOM 1381 O O . GLU A 1 166 ? -26.268 -61.417 -1.546 1.00 36.16 166 GLU A O 1
ATOM 1386 N N . SER A 1 167 ? -25.550 -61.683 0.541 1.00 38.06 167 SER A N 1
ATOM 1387 C CA . SER A 1 167 ? -25.779 -63.148 0.521 1.00 38.06 167 SER A CA 1
ATOM 1388 C C . SER A 1 167 ? -27.183 -63.621 0.939 1.00 38.06 167 SER A C 1
ATOM 1390 O O . SER A 1 167 ? -27.437 -64.822 0.928 1.00 38.06 167 SER A O 1
ATOM 1392 N N . ASN A 1 168 ? -28.122 -62.714 1.250 1.00 37.06 168 ASN A N 1
ATOM 1393 C CA . ASN A 1 168 ? -29.473 -63.079 1.718 1.00 37.06 168 ASN A CA 1
ATOM 1394 C C . ASN A 1 168 ? -30.631 -62.694 0.778 1.00 37.06 168 ASN A C 1
ATOM 1396 O O . ASN A 1 168 ? -31.782 -62.705 1.204 1.00 37.06 168 ASN A O 1
ATOM 1400 N N . PHE A 1 169 ? -30.370 -62.404 -0.498 1.00 36.28 169 PHE A N 1
ATOM 1401 C CA . PHE A 1 169 ? -31.428 -62.302 -1.511 1.00 36.28 169 PHE A CA 1
ATOM 1402 C C . PHE A 1 169 ? -30.960 -62.895 -2.845 1.00 36.28 169 PHE A C 1
ATOM 1404 O O . PHE A 1 169 ? -30.588 -62.204 -3.786 1.00 36.28 169 PHE A O 1
ATOM 1411 N N . SER A 1 170 ? -30.984 -64.219 -2.933 1.00 35.62 170 SER A N 1
ATOM 1412 C CA . SER A 1 170 ? -31.095 -64.929 -4.208 1.00 35.62 170 SER A CA 1
ATOM 1413 C C . SER A 1 170 ? -32.141 -66.017 -4.015 1.00 35.62 170 SER A C 1
ATOM 1415 O O . SER A 1 170 ? -31.867 -67.059 -3.424 1.00 35.62 170 SER A O 1
ATOM 1417 N N . THR A 1 171 ? -33.371 -65.684 -4.408 1.00 37.53 171 THR A N 1
ATOM 1418 C CA . THR A 1 171 ? -34.452 -66.646 -4.663 1.00 37.53 171 THR A CA 1
ATOM 1419 C C . THR A 1 171 ? -34.455 -66.946 -6.151 1.00 37.53 171 THR A C 1
ATOM 1421 O O . THR A 1 171 ? -34.232 -65.980 -6.917 1.00 37.53 171 THR A O 1
#

pLDDT: mean 73.73, std 22.25, range [32.91, 96.56]

Organism: Onchocerca ochengi (NCBI:txid42157)